Protein AF-A0A3S5K2W6-F1 (afdb_monomer_lite)

Secondary structure (DSS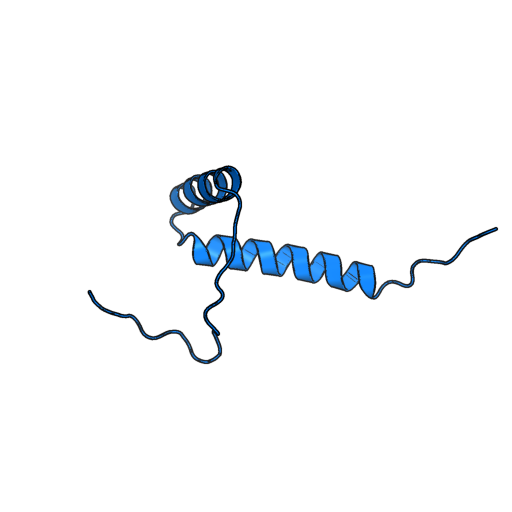P, 8-state):
---PPPPTT---------HHHHHHHHHHHHHTT--HHHHHHHHHHHHHHHHHHHHHS-------

pLDDT: mean 79.37, std 18.11, range [34.62, 97.81]

Sequence (64 aa):
MEIMPAAPGKIPMTLNIPVELKRKVGIEAEKRGIRKGDLISKVLTKHLDEYLLQLDSPVDSKDG

Radius of gyration: 17.06 Å; chains: 1; bounding box: 48×22×39 Å

Organism: NCBI:txid447716

Structure (mmCIF, N/CA/C/O backbone):
data_AF-A0A3S5K2W6-F1
#
_entry.id   AF-A0A3S5K2W6-F1
#
loop_
_atom_site.group_PDB
_atom_site.id
_atom_site.type_symbol
_atom_site.label_atom_id
_atom_site.label_alt_id
_atom_site.label_comp_id
_atom_site.label_asym_id
_atom_site.label_entity_id
_atom_site.label_seq_id
_atom_site.pdbx_PDB_ins_code
_atom_site.Cartn_x
_atom_site.Cartn_y
_atom_site.Cartn_z
_atom_site.occupancy
_atom_site.B_iso_or_equiv
_atom_site.auth_seq_id
_atom_site.auth_comp_id
_atom_site.auth_asym_id
_atom_site.auth_atom_id
_atom_site.pdbx_PDB_model_num
ATOM 1 N N . MET A 1 1 ? -17.365 -17.163 14.778 1.00 34.62 1 MET A N 1
ATOM 2 C CA . MET A 1 1 ? -16.348 -16.493 13.941 1.00 34.62 1 MET A CA 1
ATOM 3 C C . MET A 1 1 ? -17.008 -16.280 12.589 1.00 34.62 1 MET A C 1
ATOM 5 O O . MET A 1 1 ? -17.193 -17.247 11.867 1.00 34.62 1 MET A O 1
ATOM 9 N N . GLU A 1 2 ? -17.523 -15.081 12.325 1.00 34.69 2 GLU A N 1
ATOM 10 C CA . GLU A 1 2 ? -18.237 -14.800 11.073 1.00 34.69 2 GLU A CA 1
ATOM 11 C C . GLU A 1 2 ? -17.220 -14.580 9.953 1.00 34.69 2 GLU A C 1
ATOM 13 O O . GLU A 1 2 ? -16.351 -13.710 10.042 1.00 34.69 2 GLU A O 1
ATOM 18 N N . ILE A 1 3 ? -17.286 -15.414 8.918 1.00 45.00 3 ILE A N 1
ATOM 19 C CA . ILE A 1 3 ? -16.399 -15.336 7.761 1.00 45.00 3 ILE A CA 1
ATOM 20 C C . ILE A 1 3 ? -17.085 -14.403 6.760 1.00 45.00 3 ILE A C 1
ATOM 22 O O . ILE A 1 3 ? -18.006 -14.816 6.060 1.00 45.00 3 ILE A O 1
ATOM 26 N N . MET A 1 4 ? -16.692 -13.125 6.719 1.00 50.16 4 MET A N 1
ATOM 27 C CA . MET A 1 4 ? -17.171 -12.223 5.664 1.00 50.16 4 MET A CA 1
ATOM 28 C C . MET A 1 4 ? -16.669 -12.738 4.302 1.00 50.16 4 MET A C 1
ATOM 30 O O . MET A 1 4 ? -15.461 -12.964 4.165 1.00 50.16 4 MET A O 1
ATOM 34 N N . PRO A 1 5 ? -17.541 -12.917 3.293 1.00 48.06 5 PRO A N 1
ATOM 35 C CA . PRO A 1 5 ? -17.124 -13.392 1.979 1.00 48.06 5 PRO A CA 1
ATOM 36 C C . PRO A 1 5 ? -16.209 -12.364 1.302 1.00 48.06 5 PRO A C 1
ATOM 38 O O . PRO A 1 5 ? -16.468 -11.159 1.324 1.00 48.06 5 PRO A O 1
ATOM 41 N N . ALA A 1 6 ? -15.112 -12.842 0.712 1.00 60.72 6 ALA A N 1
ATOM 42 C CA . ALA A 1 6 ? -14.210 -12.005 -0.069 1.00 60.72 6 ALA A CA 1
ATOM 43 C C . ALA A 1 6 ? -14.955 -11.422 -1.284 1.00 60.72 6 ALA A C 1
ATOM 45 O O . ALA A 1 6 ? -15.718 -12.123 -1.946 1.00 60.72 6 ALA A O 1
ATOM 46 N N . ALA A 1 7 ? -14.738 -10.135 -1.573 1.00 59.38 7 ALA A N 1
ATOM 47 C CA . ALA A 1 7 ? -15.325 -9.489 -2.746 1.00 59.38 7 ALA A CA 1
ATOM 48 C C . ALA A 1 7 ? -14.902 -10.220 -4.043 1.00 59.38 7 ALA A C 1
ATOM 50 O O . ALA A 1 7 ? -13.747 -10.656 -4.128 1.00 59.38 7 ALA A O 1
ATOM 51 N N . PRO A 1 8 ? -15.788 -10.332 -5.053 1.00 49.50 8 PRO A N 1
ATOM 52 C CA . PRO A 1 8 ? -15.476 -10.997 -6.317 1.00 49.50 8 PRO A CA 1
ATOM 53 C C . PRO A 1 8 ? -14.196 -10.424 -6.940 1.00 49.50 8 PRO A C 1
ATOM 55 O O . PRO A 1 8 ? -14.032 -9.208 -7.015 1.00 49.50 8 PRO A O 1
ATOM 58 N N . GLY A 1 9 ? -13.270 -11.297 -7.344 1.00 65.81 9 GLY A N 1
ATOM 59 C CA . GLY A 1 9 ? -11.988 -10.909 -7.950 1.00 65.81 9 GLY A CA 1
ATOM 60 C C . GLY A 1 9 ? -10.835 -10.654 -6.970 1.00 65.81 9 GLY A C 1
ATOM 61 O O . GLY A 1 9 ? -9.711 -10.429 -7.411 1.00 65.81 9 GLY A O 1
ATOM 62 N N . LYS A 1 10 ? -11.053 -10.728 -5.649 1.00 64.81 10 LYS A N 1
ATOM 63 C CA . LYS A 1 10 ? -9.957 -10.669 -4.668 1.00 64.81 10 LYS A CA 1
ATOM 64 C C . LYS A 1 10 ? -9.433 -12.069 -4.363 1.00 64.81 10 LYS A C 1
ATOM 66 O O . LYS A 1 10 ? -10.006 -12.785 -3.546 1.00 64.81 10 LYS A O 1
ATOM 71 N N . ILE A 1 11 ? -8.322 -12.440 -4.994 1.00 68.94 11 ILE A N 1
ATOM 72 C CA . ILE A 1 11 ? -7.570 -13.641 -4.617 1.00 68.94 11 ILE A CA 1
ATOM 73 C C . ILE A 1 11 ? -6.873 -13.348 -3.277 1.00 68.94 11 ILE A C 1
ATOM 75 O O . ILE A 1 11 ? -6.132 -12.363 -3.187 1.00 68.94 11 ILE A O 1
ATOM 79 N N . PRO A 1 12 ? -7.102 -14.152 -2.223 1.00 69.88 12 PRO A N 1
ATOM 80 C CA . PRO A 1 12 ? -6.371 -14.003 -0.974 1.00 69.88 12 PRO A CA 1
ATOM 81 C C . PRO A 1 12 ? -4.874 -14.188 -1.240 1.00 69.88 12 PRO A C 1
ATOM 83 O O . PRO A 1 12 ? -4.458 -15.225 -1.750 1.00 69.88 12 PRO A O 1
ATOM 86 N N . MET A 1 13 ? -4.065 -13.188 -0.893 1.00 71.88 13 MET A N 1
ATOM 87 C CA . MET A 1 13 ? -2.608 -13.275 -0.979 1.00 71.88 13 MET A CA 1
ATOM 88 C C . MET A 1 13 ? -2.007 -13.419 0.415 1.00 71.88 13 MET A C 1
ATOM 90 O O . MET A 1 13 ? -2.302 -12.633 1.318 1.00 71.88 13 MET A O 1
ATOM 94 N N . THR A 1 14 ? -1.128 -14.406 0.571 1.00 80.69 14 THR A N 1
ATOM 95 C CA . THR A 1 14 ? -0.303 -14.567 1.770 1.00 80.69 14 THR A CA 1
ATOM 96 C C . THR A 1 14 ? 1.036 -13.882 1.532 1.00 80.69 14 THR A C 1
ATOM 98 O O . THR A 1 14 ? 1.755 -14.229 0.600 1.00 80.69 14 THR A O 1
ATOM 101 N N . LEU A 1 15 ? 1.378 -12.909 2.379 1.00 81.12 15 LEU A N 1
ATOM 102 C CA . LEU A 1 15 ? 2.636 -12.168 2.301 1.00 81.12 15 LEU A CA 1
ATOM 103 C C . LEU A 1 15 ? 3.519 -12.500 3.504 1.00 81.12 15 LEU A C 1
ATOM 105 O O . LEU A 1 15 ? 3.103 -12.333 4.653 1.00 81.12 15 LEU A O 1
AT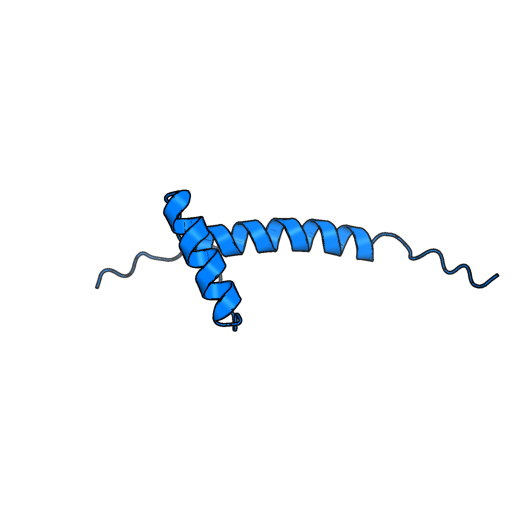OM 109 N N . ASN A 1 16 ? 4.762 -12.895 3.236 1.00 87.62 16 ASN A N 1
ATOM 110 C CA . ASN A 1 16 ? 5.797 -13.001 4.259 1.00 87.62 16 ASN A CA 1
ATOM 111 C C . ASN A 1 16 ? 6.466 -11.636 4.436 1.00 87.62 16 ASN A C 1
ATOM 113 O O . ASN A 1 16 ? 7.375 -11.267 3.700 1.00 87.62 16 ASN A O 1
ATOM 117 N N . ILE A 1 17 ? 5.973 -10.871 5.409 1.00 86.25 17 ILE A N 1
ATOM 118 C CA . ILE A 1 17 ? 6.453 -9.519 5.715 1.00 86.25 17 ILE A CA 1
ATOM 119 C C . ILE A 1 17 ? 7.362 -9.578 6.953 1.00 86.25 17 ILE A C 1
ATOM 121 O O . ILE A 1 17 ? 6.947 -10.169 7.957 1.00 86.25 17 ILE A O 1
ATOM 125 N N . PRO A 1 18 ? 8.548 -8.931 6.941 1.00 93.81 18 PRO A N 1
ATOM 126 C CA . PRO A 1 18 ? 9.398 -8.817 8.123 1.00 93.81 18 PRO A CA 1
ATOM 127 C C . PRO A 1 18 ? 8.628 -8.292 9.340 1.00 93.81 18 PRO A C 1
ATOM 129 O O . PRO A 1 18 ? 7.815 -7.371 9.227 1.00 93.81 18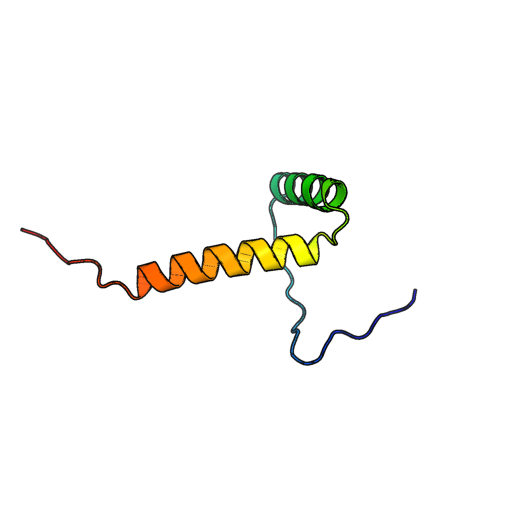 PRO A O 1
ATOM 132 N N . VAL A 1 19 ? 8.901 -8.856 10.520 1.00 93.44 19 VAL A N 1
ATOM 133 C CA . VAL A 1 19 ? 8.158 -8.558 11.761 1.00 93.44 19 VAL A CA 1
ATOM 134 C C . VAL A 1 19 ? 8.147 -7.061 12.077 1.00 93.44 19 VAL A C 1
ATOM 136 O O . VAL A 1 19 ? 7.104 -6.506 12.427 1.00 93.44 19 VAL A O 1
ATOM 139 N N . GLU A 1 20 ? 9.284 -6.389 11.903 1.00 94.50 20 GLU A N 1
ATOM 140 C CA . GLU A 1 20 ? 9.403 -4.952 12.144 1.00 94.50 20 GLU A CA 1
ATOM 141 C C . GLU A 1 20 ? 8.495 -4.134 11.212 1.00 94.50 20 GLU A C 1
ATOM 143 O O . GLU A 1 20 ? 7.772 -3.240 11.659 1.00 94.50 20 GLU A O 1
ATOM 148 N N . LEU A 1 21 ? 8.465 -4.485 9.924 1.00 93.06 21 LEU A N 1
ATOM 149 C CA . LEU A 1 21 ? 7.628 -3.814 8.935 1.00 93.06 21 LEU A CA 1
ATOM 150 C C . LEU A 1 21 ? 6.141 -4.076 9.207 1.00 93.06 21 LEU A C 1
ATOM 152 O O . LEU A 1 21 ? 5.333 -3.148 9.188 1.00 93.06 21 LEU A O 1
ATOM 156 N N . LYS A 1 22 ? 5.782 -5.312 9.579 1.00 91.69 22 LYS A N 1
ATOM 157 C CA . LYS A 1 22 ? 4.423 -5.672 10.011 1.00 91.69 22 LYS A CA 1
ATOM 158 C C . LYS A 1 22 ? 3.970 -4.843 11.219 1.00 91.69 22 LYS A C 1
ATOM 160 O O . LYS A 1 22 ? 2.804 -4.444 11.282 1.00 91.69 22 LYS A O 1
ATOM 165 N N . ARG A 1 23 ? 4.874 -4.552 12.165 1.00 95.12 23 ARG A N 1
ATOM 166 C CA . ARG A 1 23 ? 4.594 -3.685 13.322 1.00 95.12 23 ARG A CA 1
ATOM 167 C C . ARG A 1 23 ? 4.346 -2.240 12.893 1.00 95.12 23 ARG A C 1
ATOM 169 O O . ARG A 1 23 ? 3.333 -1.671 13.291 1.00 95.12 23 ARG A O 1
ATOM 176 N N . LYS A 1 24 ? 5.223 -1.675 12.056 1.00 96.00 24 LYS A N 1
ATOM 177 C CA . LYS A 1 24 ? 5.097 -0.305 11.524 1.00 96.00 24 LYS A CA 1
ATOM 178 C C . LYS A 1 24 ? 3.772 -0.105 10.782 1.00 96.00 24 LYS A C 1
ATOM 180 O O . LYS A 1 24 ? 3.026 0.817 11.098 1.00 96.00 24 LYS A O 1
ATOM 185 N N . VAL A 1 25 ? 3.432 -1.029 9.880 1.00 94.31 25 VAL A N 1
ATOM 186 C CA . VAL A 1 25 ? 2.145 -1.037 9.162 1.00 94.31 25 VAL A CA 1
ATOM 187 C C . VAL A 1 25 ? 0.967 -1.128 10.132 1.00 94.31 25 VAL A C 1
ATOM 189 O O . VAL A 1 25 ? -0.043 -0.459 9.940 1.00 94.31 25 VAL A O 1
ATOM 192 N N . GLY A 1 26 ? 1.088 -1.942 11.184 1.00 95.12 26 GLY A N 1
ATOM 193 C CA . GLY A 1 26 ? 0.047 -2.078 12.197 1.00 95.12 26 GLY A CA 1
ATOM 194 C C . GLY A 1 26 ? -0.272 -0.769 12.917 1.00 95.12 26 GLY A C 1
ATOM 195 O O . GLY A 1 26 ? -1.442 -0.409 12.990 1.00 95.12 26 GLY A O 1
ATOM 196 N N . ILE A 1 27 ? 0.761 -0.065 13.386 1.00 97.75 27 ILE A N 1
ATOM 197 C CA . ILE A 1 27 ? 0.632 1.235 14.063 1.00 97.75 27 ILE A CA 1
ATOM 198 C C . ILE A 1 27 ? -0.004 2.267 13.125 1.00 97.75 27 ILE A C 1
AT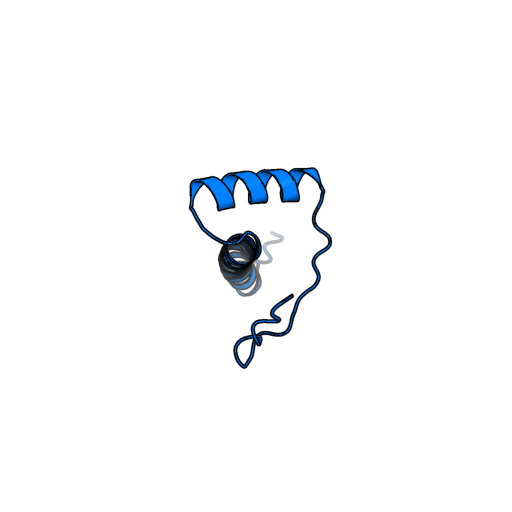OM 200 O O . ILE A 1 27 ? -0.893 3.017 13.518 1.00 97.75 27 ILE A O 1
ATOM 204 N N . GLU A 1 28 ? 0.441 2.306 11.871 1.00 97.69 28 GLU A N 1
ATOM 205 C CA . GLU A 1 28 ? -0.035 3.301 10.913 1.00 97.69 28 GLU A CA 1
ATOM 206 C C . GLU A 1 28 ? -1.483 3.047 10.470 1.00 97.69 28 GLU A C 1
ATOM 208 O O . GLU A 1 28 ? -2.258 3.987 10.296 1.00 97.69 28 GLU A O 1
ATOM 213 N N . ALA A 1 29 ? -1.876 1.778 10.333 1.00 96.94 29 ALA A N 1
ATOM 214 C CA . ALA A 1 29 ? -3.253 1.399 10.035 1.00 96.94 29 ALA A CA 1
ATOM 215 C C . ALA A 1 29 ? -4.210 1.799 11.171 1.00 96.94 29 ALA A C 1
ATOM 217 O O . ALA A 1 29 ? -5.293 2.317 10.903 1.00 96.94 29 ALA A O 1
ATOM 218 N N . GLU A 1 30 ? -3.784 1.618 12.424 1.00 97.56 30 GLU A N 1
ATOM 219 C CA . GLU A 1 30 ? -4.549 1.988 13.619 1.00 97.56 30 GLU A CA 1
ATOM 220 C C . GLU A 1 30 ? -4.777 3.500 13.709 1.00 97.56 30 GLU A C 1
ATOM 222 O O . GLU A 1 30 ? -5.921 3.935 13.816 1.00 97.56 30 GLU A O 1
ATOM 227 N N . LYS A 1 31 ? -3.720 4.309 13.540 1.00 97.81 31 LYS A N 1
ATOM 228 C CA . LYS A 1 31 ? -3.821 5.782 13.507 1.00 97.81 31 LYS A CA 1
ATOM 229 C C . LYS A 1 31 ? -4.823 6.296 12.473 1.00 97.81 31 LYS A C 1
ATOM 231 O O . LYS A 1 31 ? -5.413 7.355 12.654 1.00 97.81 31 LYS A O 1
ATOM 236 N N . ARG A 1 32 ? -4.978 5.564 11.368 1.00 96.12 32 ARG A N 1
ATOM 237 C CA . ARG A 1 32 ? -5.835 5.928 10.233 1.00 96.12 32 ARG A CA 1
ATOM 238 C C . ARG A 1 32 ? -7.228 5.299 10.297 1.00 96.12 32 ARG A C 1
ATOM 240 O O . ARG A 1 32 ? -8.036 5.585 9.420 1.00 96.12 32 ARG A O 1
ATOM 247 N N . GLY A 1 33 ? -7.503 4.430 11.272 1.00 96.88 33 GLY A N 1
ATOM 248 C CA . GLY A 1 33 ? -8.783 3.728 11.388 1.00 96.88 33 GLY A CA 1
ATOM 249 C C . GLY A 1 33 ? -9.080 2.767 10.228 1.00 96.88 33 GLY A C 1
ATOM 250 O O . GLY A 1 33 ? -10.240 2.579 9.872 1.00 96.88 33 GLY A O 1
ATOM 251 N N . ILE A 1 34 ? -8.053 2.169 9.610 1.00 95.75 34 ILE A N 1
ATOM 252 C CA . ILE A 1 34 ? -8.202 1.244 8.469 1.00 95.75 34 ILE A CA 1
ATOM 253 C C . ILE A 1 34 ? -7.635 -0.143 8.783 1.00 95.75 34 ILE A C 1
ATOM 255 O O . ILE A 1 34 ? -6.806 -0.314 9.677 1.00 95.75 34 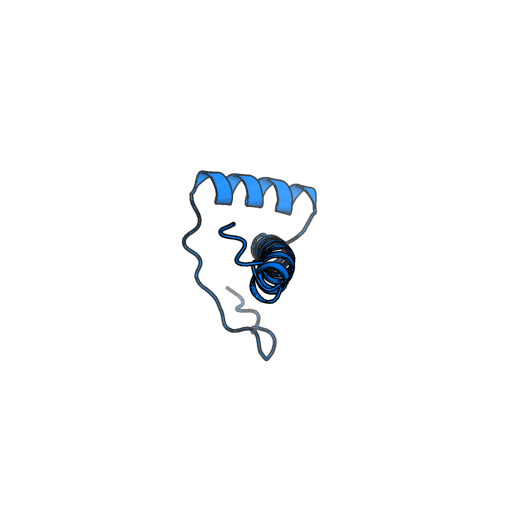ILE A O 1
ATOM 259 N N . ARG A 1 35 ? -8.047 -1.169 8.025 1.00 91.94 35 ARG A N 1
ATOM 260 C CA . ARG A 1 35 ? -7.498 -2.522 8.196 1.00 91.94 35 ARG A CA 1
ATOM 261 C C . ARG A 1 35 ? -6.054 -2.570 7.694 1.00 91.94 35 ARG A C 1
ATOM 263 O O . ARG A 1 35 ? -5.720 -1.993 6.661 1.00 91.94 35 ARG A O 1
ATOM 270 N N . LYS A 1 36 ? -5.205 -3.345 8.380 1.00 91.25 36 LYS A N 1
ATOM 271 C CA . LYS A 1 36 ? -3.797 -3.556 7.983 1.00 91.25 36 LYS A CA 1
ATOM 272 C C . LYS A 1 36 ? -3.675 -4.042 6.537 1.00 91.25 36 LYS A C 1
ATOM 274 O O . LYS A 1 36 ? -2.838 -3.537 5.801 1.00 91.25 36 LYS A O 1
ATOM 279 N N . GLY A 1 37 ? -4.532 -4.986 6.136 1.00 89.25 37 GLY A N 1
ATOM 280 C CA . GLY A 1 37 ? -4.581 -5.497 4.764 1.00 89.25 37 GLY A CA 1
ATOM 281 C C . GLY A 1 37 ? -4.868 -4.402 3.736 1.00 89.25 37 GLY A C 1
ATOM 282 O O . GLY A 1 37 ? -4.168 -4.325 2.736 1.00 89.25 37 GLY A O 1
ATOM 283 N N . ASP A 1 38 ? -5.807 -3.497 4.027 1.00 90.69 38 ASP A N 1
ATOM 284 C CA . ASP A 1 38 ? -6.153 -2.396 3.120 1.00 90.69 38 ASP A CA 1
ATOM 285 C C . ASP A 1 38 ? -4.994 -1.401 2.970 1.00 90.69 38 ASP A C 1
ATOM 287 O O . ASP A 1 38 ? -4.733 -0.916 1.870 1.00 90.69 38 ASP A O 1
ATOM 291 N N . LEU A 1 39 ? -4.270 -1.114 4.060 1.00 93.31 39 LEU A N 1
ATOM 292 C CA . LEU A 1 39 ? -3.068 -0.280 4.002 1.00 93.31 39 LEU A CA 1
ATOM 293 C C . LEU A 1 39 ? -1.964 -0.946 3.170 1.00 93.31 39 LEU A C 1
ATOM 295 O O . LEU A 1 39 ? -1.370 -0.287 2.322 1.00 93.31 39 LEU A O 1
ATOM 299 N N . ILE A 1 40 ? -1.721 -2.245 3.373 1.00 91.06 40 ILE A N 1
ATOM 300 C CA . ILE A 1 40 ? -0.732 -3.009 2.598 1.00 91.06 40 ILE A CA 1
ATOM 301 C C . ILE A 1 40 ? -1.097 -2.994 1.114 1.00 91.06 40 ILE A C 1
ATOM 303 O O . ILE A 1 40 ? -0.243 -2.679 0.292 1.00 91.06 40 ILE A O 1
ATOM 307 N N . SER A 1 41 ? -2.358 -3.263 0.767 1.00 89.12 41 SER A N 1
ATOM 308 C CA . SER A 1 41 ? -2.822 -3.214 -0.621 1.00 89.12 41 SER A CA 1
ATOM 309 C C . SER A 1 41 ? -2.609 -1.835 -1.244 1.00 89.12 41 SER A C 1
ATOM 311 O O . SER A 1 41 ? -2.065 -1.758 -2.337 1.00 89.12 41 SER A O 1
ATOM 313 N N . LYS A 1 42 ? -2.953 -0.745 -0.544 1.00 90.50 42 LYS A N 1
ATOM 314 C CA . LYS A 1 42 ? -2.731 0.625 -1.044 1.00 90.50 42 LYS A CA 1
ATOM 315 C C . LYS A 1 42 ? -1.255 0.920 -1.313 1.00 90.50 42 LYS A C 1
ATOM 317 O O . LYS A 1 42 ? -0.929 1.499 -2.344 1.00 90.50 42 LYS A O 1
ATOM 322 N N . VAL A 1 43 ? -0.375 0.532 -0.389 1.00 91.00 43 VAL A N 1
ATOM 323 C CA . VAL A 1 43 ? 1.076 0.740 -0.516 1.00 91.00 43 VAL A CA 1
ATOM 324 C C . VAL A 1 43 ? 1.642 -0.081 -1.674 1.00 91.00 43 VAL A C 1
ATOM 326 O O . VAL A 1 43 ? 2.388 0.458 -2.487 1.00 91.00 43 VAL A O 1
ATOM 329 N N . LEU A 1 44 ? 1.253 -1.355 -1.782 1.00 90.06 44 LEU A N 1
ATOM 330 C CA . LEU A 1 44 ? 1.681 -2.231 -2.870 1.00 90.06 44 LEU A CA 1
ATOM 331 C C . LEU A 1 44 ? 1.223 -1.707 -4.227 1.00 90.06 44 LEU A C 1
ATOM 333 O O . LEU A 1 44 ? 2.044 -1.614 -5.125 1.00 90.06 44 LEU A O 1
ATOM 337 N N . THR A 1 45 ? -0.048 -1.323 -4.375 1.00 88.75 45 THR A N 1
ATOM 338 C CA . THR A 1 45 ? -0.558 -0.781 -5.641 1.00 88.75 45 THR A CA 1
ATOM 339 C C . THR A 1 45 ? 0.209 0.466 -6.062 1.00 88.75 45 THR A C 1
ATOM 341 O O . THR A 1 45 ? 0.635 0.538 -7.207 1.00 88.75 45 THR A O 1
ATOM 344 N N . LYS A 1 46 ? 0.440 1.412 -5.141 1.00 91.31 46 LYS A N 1
ATOM 345 C CA . LYS A 1 46 ? 1.167 2.648 -5.452 1.00 91.31 46 LYS A CA 1
ATOM 346 C C . LYS A 1 46 ? 2.589 2.367 -5.946 1.00 91.31 46 LYS A C 1
ATOM 348 O O . LYS A 1 46 ? 2.983 2.868 -6.989 1.00 91.31 46 LYS A O 1
ATOM 353 N N . HIS A 1 47 ? 3.352 1.570 -5.201 1.00 91.00 47 HIS A N 1
ATOM 354 C CA . HIS A 1 47 ? 4.749 1.317 -5.555 1.00 91.00 47 HIS A CA 1
ATOM 355 C C . HIS A 1 47 ? 4.908 0.371 -6.740 1.00 91.00 47 HIS A C 1
ATOM 357 O O . HIS A 1 47 ? 5.874 0.500 -7.482 1.00 91.00 47 HIS A O 1
ATOM 363 N N . LEU A 1 48 ? 3.983 -0.574 -6.926 1.00 89.75 48 LEU A N 1
ATOM 364 C CA . LEU A 1 48 ? 4.015 -1.464 -8.077 1.00 89.75 48 LEU A CA 1
ATOM 365 C C . LEU A 1 48 ? 3.749 -0.685 -9.367 1.00 89.75 48 LEU A C 1
ATOM 367 O O . LEU A 1 48 ? 4.476 -0.886 -10.325 1.00 89.75 48 LEU A O 1
ATOM 371 N N . ASP A 1 49 ? 2.775 0.225 -9.374 1.00 87.69 49 ASP A N 1
ATOM 372 C CA . ASP A 1 49 ? 2.479 1.074 -10.534 1.00 87.69 49 ASP A CA 1
ATOM 373 C C . ASP A 1 49 ? 3.681 1.964 -10.899 1.00 87.69 49 ASP A C 1
ATOM 375 O O . ASP A 1 49 ? 4.165 1.938 -12.028 1.00 87.69 49 ASP A O 1
ATOM 379 N N . GLU A 1 50 ? 4.258 2.652 -9.905 1.00 90.06 50 GLU A N 1
ATOM 380 C CA . GLU A 1 50 ? 5.480 3.454 -10.077 1.00 90.06 50 GLU A CA 1
ATOM 381 C C . GLU A 1 50 ? 6.660 2.621 -10.609 1.00 90.06 50 GLU A C 1
ATOM 383 O O . GLU A 1 50 ? 7.414 3.092 -11.460 1.00 90.06 50 GLU A O 1
ATOM 388 N N . TYR A 1 51 ? 6.837 1.394 -10.111 1.00 89.19 51 TYR A N 1
ATOM 389 C CA . TYR A 1 51 ? 7.933 0.515 -10.518 1.00 89.19 51 TYR A CA 1
ATOM 390 C C . TYR A 1 51 ? 7.728 -0.076 -11.915 1.00 89.19 51 TYR A C 1
ATOM 392 O O . TYR A 1 51 ? 8.670 -0.123 -12.700 1.00 89.19 51 TYR A O 1
ATOM 400 N N . LEU A 1 52 ? 6.508 -0.496 -12.256 1.00 88.25 52 LEU A N 1
ATOM 401 C CA . LEU A 1 52 ? 6.194 -1.023 -13.585 1.00 88.25 52 LEU A CA 1
ATOM 402 C C . LEU A 1 52 ? 6.406 0.044 -14.665 1.00 88.25 52 LEU A C 1
ATOM 404 O O . LEU A 1 52 ? 7.027 -0.246 -15.682 1.00 88.25 52 LEU A O 1
ATOM 408 N N . LEU A 1 53 ? 6.014 1.295 -14.402 1.00 86.19 53 LEU A N 1
ATOM 409 C CA . LEU A 1 53 ? 6.300 2.420 -15.300 1.00 86.19 53 LEU A CA 1
ATOM 410 C C . LEU A 1 53 ? 7.806 2.632 -15.530 1.00 86.19 53 LEU A C 1
ATOM 412 O O . LEU A 1 53 ? 8.213 3.011 -16.626 1.00 86.19 53 LEU A O 1
ATOM 416 N N . GLN A 1 54 ? 8.646 2.385 -14.519 1.00 85.75 54 GLN A N 1
ATOM 417 C CA . GLN A 1 54 ? 10.104 2.465 -14.668 1.00 85.75 54 GLN A CA 1
ATOM 418 C C . GLN A 1 54 ? 10.668 1.328 -15.521 1.00 85.75 54 GLN A C 1
ATOM 420 O O . GLN A 1 54 ? 11.645 1.549 -16.229 1.00 85.75 54 GLN A O 1
ATOM 425 N N . LEU A 1 55 ? 10.075 0.132 -15.457 1.00 83.19 55 LEU A N 1
ATOM 426 C CA . LEU A 1 55 ? 10.482 -1.003 -16.289 1.00 83.19 55 LEU A CA 1
ATOM 427 C C . LEU A 1 55 ? 10.107 -0.810 -17.764 1.00 83.19 55 LEU A C 1
ATOM 429 O O . LEU A 1 55 ? 10.858 -1.240 -18.635 1.00 83.19 55 LEU A O 1
ATOM 433 N N . ASP A 1 56 ? 8.971 -0.163 -18.034 1.00 76.25 56 ASP A N 1
ATOM 434 C CA . ASP A 1 56 ? 8.512 0.145 -19.396 1.00 76.25 56 ASP A CA 1
ATOM 435 C C . ASP A 1 56 ? 9.272 1.318 -20.031 1.00 76.25 56 ASP A C 1
ATOM 437 O O . ASP A 1 56 ? 9.301 1.461 -21.256 1.00 76.25 56 ASP A O 1
ATOM 441 N N . SER A 1 57 ? 9.912 2.161 -19.216 1.00 58.00 57 SER A N 1
ATOM 442 C CA . SER A 1 57 ? 10.841 3.159 -19.729 1.00 58.00 57 SER A CA 1
ATOM 443 C C . SER A 1 57 ? 12.086 2.426 -20.231 1.00 58.00 57 SER A C 1
ATOM 445 O O . SER A 1 57 ? 12.740 1.748 -19.435 1.00 58.00 57 SER A O 1
ATOM 447 N N . PRO A 1 58 ? 12.458 2.544 -21.519 1.00 60.88 58 PRO A N 1
ATOM 448 C CA . PRO A 1 58 ? 13.688 1.945 -22.000 1.00 60.88 58 PRO A CA 1
ATOM 449 C C . PRO A 1 58 ? 14.812 2.520 -21.147 1.00 60.88 58 PRO A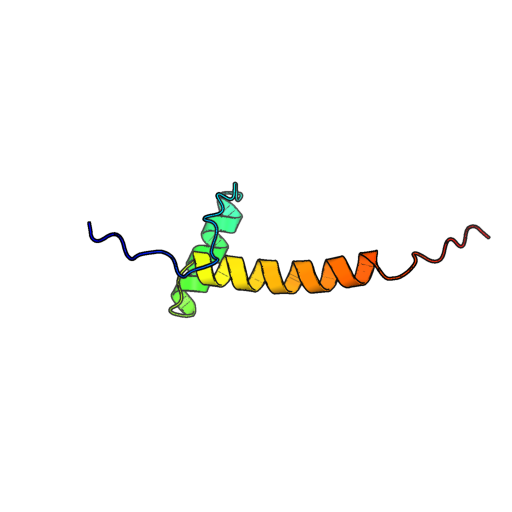 C 1
ATOM 451 O O . PRO A 1 58 ? 15.019 3.735 -21.111 1.00 60.88 58 PRO A O 1
ATOM 454 N N . VAL A 1 59 ? 15.503 1.655 -20.410 1.00 60.16 59 VAL A N 1
ATOM 455 C CA . VAL A 1 59 ? 16.801 2.012 -19.860 1.00 60.16 59 VAL A CA 1
ATOM 456 C C . VAL A 1 59 ? 17.628 2.359 -21.087 1.00 60.16 59 VAL A C 1
ATOM 458 O O . VAL A 1 59 ? 17.963 1.468 -21.871 1.00 60.16 59 VAL A O 1
ATOM 461 N N . ASP A 1 60 ? 17.851 3.657 -21.306 1.00 55.72 60 ASP A N 1
ATOM 462 C CA . ASP A 1 60 ? 18.785 4.156 -22.301 1.00 55.72 60 ASP A CA 1
ATOM 463 C C . ASP A 1 60 ? 20.087 3.398 -22.050 1.00 55.72 60 ASP A C 1
ATOM 465 O O . ASP A 1 60 ? 20.809 3.635 -21.080 1.00 55.72 60 ASP A O 1
ATOM 469 N N . SER A 1 61 ? 20.333 2.408 -22.901 1.00 49.91 61 SER A N 1
ATOM 470 C CA . SER A 1 61 ? 21.603 1.723 -22.995 1.00 49.91 61 SER A CA 1
ATOM 471 C C . SER A 1 61 ? 22.554 2.743 -23.599 1.00 49.91 61 SER A C 1
ATOM 473 O O . SER A 1 61 ? 22.745 2.793 -24.809 1.00 49.91 61 SER A O 1
ATOM 475 N N . LYS A 1 62 ? 23.085 3.626 -22.757 1.00 52.78 62 LYS A N 1
ATOM 476 C CA . LYS A 1 62 ? 24.270 4.411 -23.070 1.00 52.78 62 LYS A CA 1
ATOM 477 C C . LYS A 1 62 ? 25.422 3.855 -22.257 1.00 52.78 62 LYS A C 1
ATOM 479 O O . LYS A 1 62 ? 25.847 4.439 -21.268 1.00 52.78 62 LYS A O 1
ATOM 484 N N . ASP A 1 63 ? 25.904 2.707 -22.722 1.00 55.84 63 ASP A N 1
ATOM 485 C CA . ASP A 1 63 ? 27.341 2.588 -22.913 1.00 55.84 63 ASP A CA 1
ATOM 486 C C . ASP A 1 63 ? 27.735 3.590 -24.008 1.00 55.84 63 ASP A C 1
ATOM 488 O O . ASP A 1 63 ? 27.163 3.602 -25.103 1.00 55.84 63 ASP A O 1
ATOM 492 N N . GLY A 1 64 ? 28.676 4.461 -23.667 1.00 48.22 64 GLY A N 1
ATOM 493 C CA . GLY A 1 64 ? 29.319 5.438 -24.536 1.00 48.22 64 GLY A CA 1
ATOM 494 C C . GLY A 1 64 ? 30.518 6.019 -23.816 1.00 48.22 64 GLY A C 1
ATOM 495 O O . GLY A 1 64 ? 30.282 6.806 -22.875 1.00 48.22 64 GLY A O 1
#

Foldseek 3Di:
DDDDDDDPPDDDDDDDDPPVVLVVLVVVCVVVVHDSVVSVVVVCVVVVVVVVVVVVPPPPPPPD